Protein AF-X1UWY5-F1 (afdb_monomer)

Sequence (111 aa):
MRVAVPVARVALLFQTPDRFSLVLLAVVTVSVVTGGSITKGVVATTVGLMFATVGMDLMIPRARFHFGTAQLCQGIKLLPAIIGLFAISEVFKQIEVGWKKLDIVQKIRRR

Organism: NCBI:txid412755

Structure (mmCIF, N/CA/C/O backbone):
data_AF-X1UWY5-F1
#
_entry.id   AF-X1UWY5-F1
#
loop_
_atom_site.group_PDB
_atom_site.id
_atom_site.type_symbol
_atom_site.label_atom_id
_atom_site.label_alt_id
_atom_site.label_comp_id
_atom_site.label_asym_id
_atom_site.label_entity_id
_atom_site.label_seq_id
_atom_site.pdbx_PDB_ins_code
_atom_site.Cartn_x
_atom_site.Cartn_y
_atom_site.Cartn_z
_atom_site.occu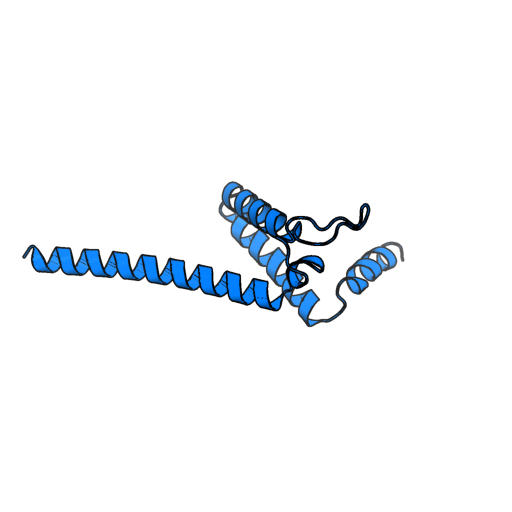pancy
_atom_site.B_iso_or_equiv
_atom_site.auth_seq_id
_atom_site.auth_comp_id
_atom_site.auth_asym_id
_atom_site.auth_atom_id
_atom_site.pdbx_PDB_model_num
ATOM 1 N N . MET A 1 1 ? 27.900 -20.212 -6.133 1.00 59.69 1 MET A N 1
ATOM 2 C CA . MET A 1 1 ? 27.604 -19.557 -7.433 1.00 59.69 1 MET A CA 1
ATOM 3 C C . MET A 1 1 ? 26.125 -19.598 -7.860 1.00 59.69 1 MET A C 1
ATOM 5 O O . MET A 1 1 ? 25.689 -18.665 -8.517 1.00 59.69 1 MET A O 1
ATOM 9 N N . ARG A 1 2 ? 25.313 -20.601 -7.470 1.00 58.53 2 ARG A N 1
ATOM 10 C CA . ARG A 1 2 ? 23.913 -20.762 -7.947 1.00 58.53 2 ARG A CA 1
ATOM 11 C C . ARG A 1 2 ? 22.914 -19.700 -7.453 1.00 58.53 2 ARG A C 1
ATOM 13 O O . ARG A 1 2 ? 21.943 -19.421 -8.141 1.00 58.53 2 ARG A O 1
ATOM 20 N N . VAL A 1 3 ? 23.172 -19.082 -6.300 1.00 78.00 3 VAL A N 1
ATOM 21 C CA . VAL A 1 3 ? 22.324 -18.016 -5.725 1.00 78.00 3 VAL A CA 1
ATOM 22 C C . VAL A 1 3 ? 22.687 -16.611 -6.215 1.00 78.00 3 VAL A C 1
ATOM 24 O O . VAL A 1 3 ? 21.874 -15.701 -6.108 1.00 78.00 3 VAL A O 1
ATOM 27 N N . ALA A 1 4 ? 23.871 -16.424 -6.808 1.00 75.38 4 ALA A N 1
ATOM 28 C CA . ALA A 1 4 ? 24.338 -15.101 -7.225 1.00 75.38 4 ALA A CA 1
ATOM 29 C C . ALA A 1 4 ? 23.513 -14.535 -8.397 1.00 75.38 4 ALA A C 1
ATOM 31 O O . ALA A 1 4 ? 23.150 -13.365 -8.396 1.00 75.38 4 ALA A O 1
ATOM 3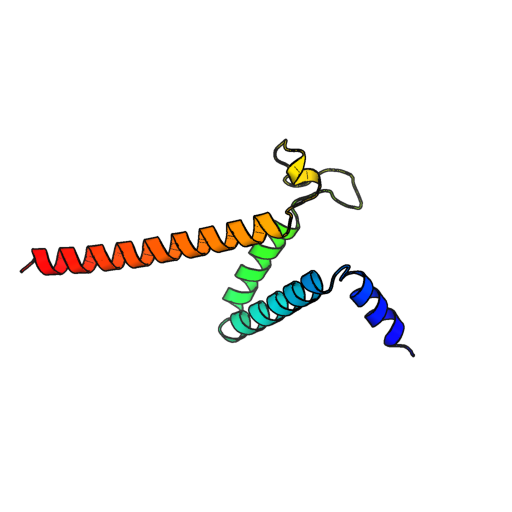2 N N . VAL A 1 5 ? 23.156 -15.382 -9.369 1.00 80.06 5 VAL A N 1
ATOM 33 C CA . VAL A 1 5 ? 22.382 -14.993 -10.561 1.00 80.06 5 VAL A CA 1
ATOM 34 C C . VAL A 1 5 ? 20.945 -14.547 -10.237 1.00 80.06 5 VAL A C 1
ATOM 36 O O . VAL A 1 5 ? 20.546 -13.489 -10.725 1.00 80.06 5 VAL A O 1
ATOM 39 N N . PRO A 1 6 ? 20.139 -15.285 -9.441 1.00 81.44 6 PRO A N 1
ATOM 40 C CA . PRO A 1 6 ? 18.787 -14.836 -9.104 1.00 81.44 6 PRO A CA 1
ATOM 41 C C . PRO A 1 6 ? 18.788 -13.571 -8.237 1.00 81.44 6 PRO A C 1
ATOM 43 O O . PRO A 1 6 ? 17.987 -12.673 -8.485 1.00 81.44 6 PRO A O 1
ATOM 46 N N . VAL A 1 7 ? 19.723 -13.452 -7.287 1.00 77.94 7 VAL A N 1
ATOM 47 C CA . VAL A 1 7 ? 19.840 -12.255 -6.438 1.00 77.94 7 VAL A CA 1
ATOM 48 C C . VAL A 1 7 ? 20.247 -11.030 -7.263 1.00 77.94 7 VAL A C 1
ATOM 50 O O . VAL A 1 7 ? 19.674 -9.959 -7.082 1.00 77.94 7 VAL A O 1
ATOM 53 N N . ALA A 1 8 ? 21.150 -11.186 -8.236 1.00 77.19 8 ALA A N 1
ATOM 54 C CA . ALA A 1 8 ? 21.539 -10.102 -9.136 1.00 77.19 8 ALA A CA 1
ATOM 55 C C . ALA A 1 8 ? 20.381 -9.612 -10.025 1.00 77.19 8 ALA A C 1
ATOM 57 O O . ALA A 1 8 ? 20.236 -8.410 -10.223 1.00 77.19 8 ALA A O 1
ATOM 58 N N . ARG A 1 9 ? 19.508 -10.502 -10.528 1.00 77.75 9 ARG A N 1
ATOM 59 C CA . ARG A 1 9 ? 18.329 -10.078 -11.315 1.00 77.75 9 ARG A CA 1
ATOM 60 C C . ARG A 1 9 ? 17.344 -9.260 -10.490 1.00 77.75 9 ARG A C 1
ATOM 62 O O . ARG A 1 9 ? 16.795 -8.285 -10.990 1.00 77.75 9 ARG A O 1
ATOM 69 N N . VAL A 1 10 ? 17.134 -9.656 -9.238 1.00 75.31 10 VAL A N 1
ATOM 70 C CA . VAL A 1 10 ? 16.271 -8.919 -8.312 1.00 75.31 10 VAL A CA 1
ATOM 71 C C . VAL A 1 10 ? 16.899 -7.568 -7.961 1.00 75.31 10 VAL A C 1
ATOM 73 O O . VAL A 1 10 ? 16.206 -6.557 -7.981 1.00 75.31 10 VAL A O 1
ATOM 76 N N . ALA A 1 11 ? 18.218 -7.517 -7.756 1.00 72.44 11 ALA A N 1
ATOM 77 C CA . ALA A 1 11 ? 18.948 -6.269 -7.537 1.00 72.44 11 ALA A CA 1
ATOM 78 C C . ALA A 1 11 ? 18.811 -5.274 -8.708 1.00 72.44 11 ALA A C 1
ATOM 80 O O . ALA A 1 11 ? 18.668 -4.080 -8.473 1.00 72.44 11 ALA A O 1
ATOM 81 N N . LEU A 1 12 ? 18.783 -5.755 -9.958 1.00 74.38 12 LEU A N 1
ATOM 82 C CA . LEU A 1 12 ? 18.617 -4.909 -11.150 1.00 74.38 12 LEU A CA 1
ATOM 83 C C . LEU A 1 12 ? 17.210 -4.306 -11.298 1.00 74.38 12 LEU A C 1
ATOM 85 O O . LEU A 1 12 ? 17.063 -3.259 -11.928 1.00 74.38 12 LEU A O 1
ATOM 89 N N . LEU A 1 13 ? 16.177 -4.927 -10.713 1.00 73.06 13 LEU A N 1
ATOM 90 C CA . LEU A 1 13 ? 14.829 -4.341 -10.661 1.00 73.06 13 LEU A CA 1
ATOM 91 C C . LEU A 1 13 ? 14.801 -3.090 -9.772 1.00 73.06 13 LEU A C 1
ATOM 93 O O . LEU A 1 13 ? 14.044 -2.151 -10.026 1.00 73.06 13 LEU A O 1
ATOM 97 N N . PHE A 1 14 ? 15.661 -3.043 -8.756 1.00 72.06 14 PHE A N 1
ATOM 98 C CA . PHE A 1 14 ? 15.844 -1.883 -7.898 1.00 72.06 14 PHE A CA 1
ATOM 99 C C . PHE A 1 14 ? 16.792 -0.884 -8.575 1.00 72.06 14 PHE A C 1
ATOM 101 O O . PHE A 1 14 ? 17.939 -0.714 -8.181 1.00 72.06 14 PHE A O 1
ATOM 108 N N . GLN A 1 15 ? 16.302 -0.211 -9.622 1.00 74.19 15 GLN A N 1
ATOM 109 C CA . GLN A 1 15 ? 17.071 0.764 -10.417 1.00 74.19 15 GLN A CA 1
ATOM 110 C C . GLN A 1 15 ? 17.769 1.855 -9.581 1.00 74.19 15 GLN A C 1
ATOM 112 O O . GLN A 1 15 ? 18.737 2.452 -10.040 1.00 74.19 15 GLN A O 1
ATOM 117 N N . THR A 1 16 ? 17.255 2.163 -8.387 1.00 84.88 16 THR A N 1
ATOM 118 C CA . THR A 1 16 ? 17.816 3.159 -7.467 1.00 84.88 16 THR A CA 1
ATOM 119 C C . THR A 1 16 ? 17.726 2.662 -6.019 1.00 84.88 16 THR A C 1
ATOM 121 O O . THR A 1 16 ? 16.770 1.954 -5.681 1.00 84.88 16 THR A O 1
ATOM 124 N N . PRO A 1 17 ? 18.666 3.059 -5.137 1.00 83.19 17 PRO A N 1
ATOM 125 C CA . PRO A 1 17 ? 18.644 2.672 -3.721 1.00 83.19 17 PRO A CA 1
ATOM 126 C C . PRO A 1 17 ? 17.371 3.136 -2.995 1.00 83.19 17 PRO A C 1
ATOM 128 O O . PRO A 1 17 ? 16.885 2.454 -2.099 1.00 83.19 17 PRO A O 1
ATOM 131 N N . ASP A 1 18 ? 16.785 4.252 -3.428 1.00 84.81 18 ASP A N 1
ATOM 132 C CA . ASP A 1 18 ? 15.514 4.772 -2.914 1.00 84.81 18 ASP A CA 1
ATOM 133 C C . ASP A 1 18 ? 14.356 3.768 -3.093 1.00 84.81 18 ASP A C 1
ATOM 135 O O . ASP A 1 18 ? 13.645 3.434 -2.145 1.00 84.81 18 ASP A O 1
ATOM 139 N N . ARG A 1 19 ? 14.228 3.175 -4.288 1.00 83.88 19 ARG A N 1
ATOM 140 C CA . ARG A 1 19 ? 13.173 2.189 -4.580 1.00 83.88 19 ARG A CA 1
ATOM 141 C C . ARG A 1 19 ? 13.371 0.879 -3.829 1.00 83.88 19 ARG A C 1
ATOM 143 O O . ARG A 1 19 ? 12.385 0.264 -3.433 1.00 83.88 19 ARG A O 1
ATOM 150 N N . PHE A 1 20 ? 14.621 0.463 -3.621 1.00 86.25 20 PHE A N 1
ATOM 151 C CA . PHE A 1 20 ? 14.926 -0.717 -2.811 1.00 86.25 20 PHE A CA 1
ATOM 152 C C . PHE A 1 20 ? 14.390 -0.558 -1.386 1.00 86.25 20 PHE A C 1
ATOM 154 O O . PHE A 1 20 ? 13.630 -1.404 -0.917 1.00 86.25 20 PHE A O 1
ATOM 161 N N . SER A 1 21 ? 14.731 0.555 -0.731 1.00 89.94 21 SER A N 1
ATOM 162 C CA . SER A 1 21 ? 14.296 0.845 0.638 1.00 89.94 21 SER A CA 1
ATOM 163 C C . SER A 1 21 ? 12.774 0.901 0.759 1.00 89.94 21 SER A C 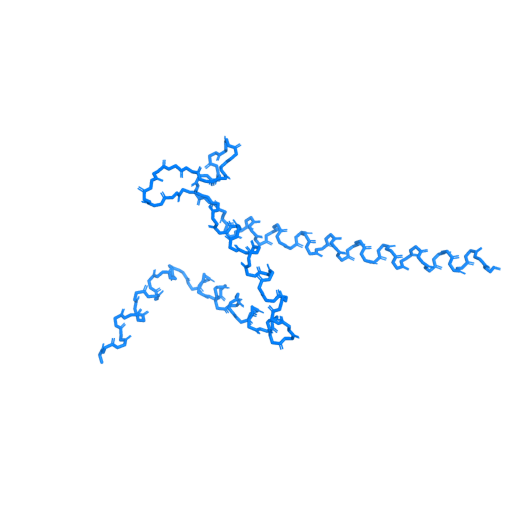1
ATOM 165 O O . SER A 1 21 ? 12.220 0.385 1.725 1.00 89.94 21 SER A O 1
ATOM 167 N N . LEU A 1 22 ? 12.082 1.464 -0.236 1.00 88.88 22 LEU A N 1
ATOM 168 C CA . LEU A 1 22 ? 10.618 1.543 -0.247 1.00 88.88 22 LEU A CA 1
ATOM 169 C C . LEU A 1 22 ? 9.944 0.179 -0.411 1.00 88.88 22 LEU A C 1
ATOM 171 O O . LEU A 1 22 ? 8.969 -0.108 0.281 1.00 88.88 22 LEU A O 1
ATOM 175 N N . VAL A 1 23 ? 10.463 -0.679 -1.294 1.00 88.44 23 VAL A N 1
ATOM 176 C CA . VAL A 1 23 ? 9.945 -2.047 -1.446 1.00 88.44 23 VAL A CA 1
ATOM 177 C C . VAL A 1 23 ? 10.210 -2.859 -0.181 1.00 88.44 23 VAL A C 1
ATOM 179 O O . VAL A 1 23 ? 9.316 -3.557 0.295 1.00 88.44 23 VAL A O 1
ATOM 182 N N . LEU A 1 24 ? 11.403 -2.731 0.405 1.00 91.12 24 LEU A N 1
ATOM 183 C CA . LEU A 1 24 ? 11.745 -3.393 1.662 1.00 91.12 24 LEU A CA 1
ATOM 184 C C . LEU A 1 24 ? 10.817 -2.940 2.794 1.00 91.12 24 LEU A C 1
ATOM 186 O O . LEU A 1 24 ? 10.262 -3.779 3.501 1.00 91.12 24 LEU A O 1
ATOM 190 N N . LEU A 1 25 ? 10.584 -1.631 2.918 1.00 91.50 25 LEU A N 1
ATOM 191 C CA . LEU A 1 25 ? 9.642 -1.069 3.881 1.00 91.50 25 LEU A CA 1
ATOM 192 C C . LEU A 1 25 ? 8.235 -1.641 3.677 1.00 91.50 25 LEU A C 1
ATOM 194 O O . LEU A 1 25 ? 7.623 -2.094 4.640 1.00 91.50 25 LEU A O 1
ATOM 198 N N . ALA A 1 26 ? 7.744 -1.687 2.436 1.00 88.88 26 ALA A N 1
ATOM 199 C CA . ALA A 1 26 ? 6.418 -2.216 2.131 1.00 88.88 26 ALA A CA 1
ATOM 200 C C . ALA A 1 26 ? 6.269 -3.689 2.551 1.00 88.88 26 ALA A C 1
ATOM 202 O O . ALA A 1 26 ? 5.269 -4.056 3.170 1.00 88.88 26 ALA A O 1
ATOM 203 N N . VAL A 1 27 ? 7.275 -4.526 2.275 1.00 90.38 27 VAL A N 1
ATOM 204 C CA . VAL A 1 27 ? 7.281 -5.943 2.677 1.00 90.38 27 VAL A CA 1
ATOM 205 C C . VAL A 1 27 ? 7.271 -6.085 4.202 1.00 90.38 27 VAL A C 1
ATOM 207 O O . VAL A 1 27 ? 6.503 -6.887 4.743 1.00 90.38 27 VAL A O 1
ATOM 210 N N . VAL A 1 28 ? 8.065 -5.281 4.914 1.00 93.25 28 VAL A N 1
ATOM 211 C CA . VAL A 1 28 ? 8.071 -5.254 6.385 1.00 93.25 28 VAL A CA 1
ATOM 212 C C . VAL A 1 28 ? 6.707 -4.819 6.930 1.00 93.25 28 VAL A C 1
ATOM 214 O O . VAL A 1 28 ? 6.159 -5.493 7.800 1.00 93.25 28 VAL A O 1
ATOM 217 N N . THR A 1 29 ? 6.104 -3.755 6.393 1.00 90.12 29 THR A N 1
ATOM 218 C CA . THR A 1 29 ? 4.787 -3.268 6.830 1.00 90.12 29 THR A CA 1
ATOM 219 C C . THR A 1 29 ? 3.693 -4.317 6.636 1.00 90.12 29 THR A C 1
ATOM 221 O O . THR A 1 29 ? 2.916 -4.561 7.558 1.00 90.12 29 THR A O 1
ATOM 224 N N . VAL A 1 30 ? 3.645 -4.986 5.480 1.00 88.75 30 VAL A N 1
ATOM 225 C CA . VAL A 1 30 ? 2.665 -6.058 5.227 1.00 88.75 30 VAL A CA 1
ATOM 226 C C . VAL A 1 30 ? 2.857 -7.219 6.204 1.00 88.75 30 VAL A C 1
ATOM 228 O O . VAL A 1 30 ? 1.874 -7.763 6.715 1.00 88.75 30 VAL A O 1
ATOM 231 N N . SER A 1 31 ? 4.108 -7.560 6.520 1.00 89.88 31 SER A N 1
ATOM 232 C CA . SER A 1 31 ? 4.433 -8.619 7.482 1.00 89.88 31 SER A CA 1
ATOM 233 C C . SER A 1 31 ? 3.920 -8.278 8.888 1.00 89.88 31 SER A C 1
ATOM 235 O O . SER A 1 31 ? 3.284 -9.109 9.535 1.00 89.88 31 SER A O 1
ATOM 237 N N . VAL A 1 32 ? 4.115 -7.031 9.330 1.00 90.88 32 VAL A N 1
ATOM 238 C CA . VAL A 1 32 ? 3.638 -6.536 10.633 1.00 90.88 32 VAL A CA 1
ATOM 239 C C . VAL A 1 32 ? 2.107 -6.515 10.707 1.00 90.88 32 VAL A C 1
ATOM 241 O O . VAL A 1 32 ? 1.533 -6.976 11.691 1.00 90.88 32 VAL A O 1
ATOM 244 N N . VAL A 1 33 ? 1.426 -6.031 9.663 1.00 87.81 33 VAL A N 1
ATOM 245 C CA . VAL A 1 33 ? -0.049 -5.959 9.628 1.00 87.81 33 VAL A CA 1
ATOM 246 C C . VAL A 1 33 ? -0.682 -7.353 9.631 1.00 87.81 33 VAL A C 1
ATOM 248 O O . VAL A 1 33 ? -1.686 -7.578 10.310 1.00 87.81 33 VAL A O 1
ATOM 251 N N . THR A 1 34 ? -0.083 -8.302 8.909 1.00 87.62 34 THR A N 1
ATOM 252 C CA . THR A 1 34 ? -0.587 -9.680 8.809 1.00 87.62 34 THR A CA 1
ATOM 253 C C . THR A 1 34 ? -0.424 -10.446 10.122 1.00 87.62 34 THR A C 1
ATOM 255 O O . THR A 1 34 ? -1.293 -11.247 10.462 1.00 87.62 34 THR A O 1
ATOM 258 N N . GLY A 1 35 ? 0.628 -10.159 10.900 1.00 82.81 35 GLY A N 1
ATOM 259 C CA . GLY A 1 35 ? 0.892 -10.824 12.182 1.00 82.81 35 GLY A CA 1
ATOM 260 C C . GLY A 1 35 ? -0.234 -10.685 13.214 1.00 82.81 35 GLY A C 1
ATOM 261 O O . GLY A 1 35 ? -0.425 -11.582 14.029 1.00 82.81 35 GLY A O 1
ATOM 262 N N . GLY A 1 36 ? -1.019 -9.603 13.164 1.00 80.25 36 GLY A N 1
ATOM 263 C CA . GLY A 1 36 ? -2.177 -9.423 14.047 1.00 80.25 36 GLY A CA 1
ATOM 264 C C . GLY A 1 36 ? -3.467 -10.075 13.538 1.00 80.25 36 GLY A C 1
ATOM 265 O O . GLY A 1 36 ? -4.341 -10.414 14.332 1.00 80.25 36 GLY A O 1
ATOM 266 N N . SER A 1 37 ? -3.633 -10.215 12.220 1.00 86.50 37 SER A N 1
ATOM 267 C CA . SER A 1 37 ? -4.820 -10.814 11.604 1.00 86.50 37 SER A CA 1
ATOM 268 C C . SER A 1 37 ? -4.593 -11.059 10.111 1.00 86.50 37 SER A C 1
ATOM 270 O O . SER A 1 37 ? -4.396 -10.116 9.339 1.00 86.50 37 SER A O 1
ATOM 272 N N . ILE A 1 38 ? -4.699 -12.321 9.685 1.00 88.31 38 ILE A N 1
ATOM 273 C CA . ILE A 1 38 ? -4.519 -12.721 8.279 1.00 88.31 38 ILE A CA 1
ATOM 274 C C . ILE A 1 38 ? -5.529 -12.017 7.367 1.00 88.31 38 ILE A C 1
ATOM 276 O O . ILE A 1 38 ? -5.175 -11.585 6.273 1.00 88.31 38 ILE A O 1
ATOM 280 N N . THR A 1 39 ? -6.772 -11.835 7.821 1.00 90.44 39 THR A N 1
ATOM 281 C CA . THR A 1 39 ? -7.810 -11.163 7.025 1.00 90.44 39 THR A CA 1
ATOM 282 C C . THR A 1 39 ? -7.451 -9.710 6.728 1.00 90.44 39 THR A C 1
ATOM 284 O O . THR A 1 39 ? -7.654 -9.258 5.603 1.00 90.44 39 THR A O 1
ATOM 287 N N . LYS A 1 40 ? -6.840 -8.989 7.679 1.00 87.69 40 LYS A N 1
ATOM 288 C CA . LYS A 1 40 ? -6.350 -7.618 7.446 1.00 87.69 40 LYS A CA 1
ATOM 289 C C . LYS A 1 40 ? -5.225 -7.586 6.412 1.00 87.69 40 LYS A C 1
ATOM 291 O O . LYS A 1 40 ? -5.228 -6.710 5.550 1.00 87.69 40 LYS A O 1
ATOM 296 N N . GLY A 1 41 ? -4.313 -8.559 6.465 1.00 90.31 41 GLY A N 1
ATOM 297 C CA . GLY A 1 41 ? -3.251 -8.726 5.471 1.00 90.31 41 GLY A CA 1
ATOM 298 C C . GLY A 1 41 ? -3.809 -8.954 4.066 1.00 90.31 41 GLY A C 1
ATOM 299 O O . GLY A 1 41 ? -3.484 -8.210 3.146 1.00 90.31 41 GLY A O 1
ATOM 300 N N . VAL A 1 42 ? -4.727 -9.913 3.911 1.00 91.50 42 VAL A N 1
ATOM 301 C CA . VAL A 1 42 ? -5.338 -10.247 2.612 1.00 91.50 42 VAL A CA 1
ATOM 302 C C . VAL A 1 42 ? -6.081 -9.056 2.011 1.00 91.50 42 VAL A C 1
ATOM 304 O O . VAL A 1 42 ? -5.916 -8.774 0.823 1.00 91.50 42 VAL A O 1
ATOM 307 N N . VAL A 1 43 ? -6.865 -8.326 2.811 1.00 92.81 43 VAL A N 1
ATOM 308 C CA . VAL A 1 43 ? -7.577 -7.133 2.331 1.00 92.81 43 VAL A CA 1
ATOM 309 C C . VAL A 1 43 ? -6.582 -6.058 1.887 1.00 92.81 43 VAL A C 1
ATOM 311 O O . VAL A 1 43 ? -6.707 -5.541 0.778 1.00 92.81 43 VAL A O 1
ATOM 314 N N . ALA A 1 44 ? -5.556 -5.767 2.693 1.00 90.06 44 ALA A N 1
ATOM 315 C CA . ALA A 1 44 ? -4.540 -4.771 2.354 1.00 90.06 44 ALA A CA 1
ATOM 316 C C . ALA A 1 44 ? -3.764 -5.134 1.074 1.00 90.06 44 ALA A C 1
ATOM 318 O O . ALA A 1 44 ? -3.576 -4.284 0.202 1.00 90.06 44 ALA A O 1
ATOM 319 N N . THR A 1 45 ? -3.358 -6.398 0.921 1.00 90.62 45 THR A N 1
ATOM 320 C CA . THR A 1 45 ? -2.650 -6.873 -0.276 1.00 90.62 45 THR A CA 1
ATOM 321 C C . THR A 1 45 ? -3.548 -6.860 -1.508 1.00 90.62 45 THR A C 1
ATOM 323 O O . THR A 1 45 ? -3.092 -6.461 -2.575 1.00 90.62 45 THR A O 1
ATOM 326 N N . THR A 1 46 ? -4.824 -7.234 -1.377 1.00 93.00 46 THR A N 1
ATOM 327 C CA . THR A 1 46 ? -5.780 -7.202 -2.496 1.00 93.00 46 THR A CA 1
ATOM 328 C C . THR A 1 46 ? -5.978 -5.775 -2.996 1.00 93.00 46 THR A C 1
ATOM 330 O O . THR A 1 46 ? -5.878 -5.525 -4.195 1.00 93.00 46 THR A O 1
ATOM 333 N N . VAL A 1 47 ? -6.173 -4.819 -2.083 1.00 91.62 47 VAL A N 1
ATOM 334 C CA . VAL A 1 47 ? -6.293 -3.396 -2.427 1.00 91.62 47 VAL A CA 1
ATOM 335 C C . VAL A 1 47 ? -5.017 -2.889 -3.109 1.00 91.62 47 VAL A C 1
ATOM 337 O O . VAL A 1 47 ? -5.094 -2.264 -4.165 1.00 91.62 47 VAL A O 1
ATOM 340 N N . GLY A 1 48 ? -3.836 -3.207 -2.569 1.00 89.88 48 GLY A N 1
ATOM 341 C CA . GLY A 1 48 ? -2.557 -2.843 -3.188 1.00 89.88 48 GLY A CA 1
ATOM 342 C C . GLY A 1 48 ? -2.373 -3.438 -4.588 1.00 89.88 48 GLY A C 1
ATOM 343 O O . GLY A 1 48 ? -1.917 -2.748 -5.500 1.00 89.88 48 GLY A O 1
ATOM 344 N N . LEU A 1 49 ? -2.790 -4.691 -4.787 1.00 89.94 49 LEU A N 1
ATOM 345 C CA . LEU A 1 49 ? -2.737 -5.360 -6.083 1.00 89.94 49 LEU A CA 1
ATOM 346 C C . LEU A 1 49 ? -3.653 -4.681 -7.108 1.00 89.94 49 LEU A C 1
ATOM 348 O O . LEU A 1 49 ? -3.237 -4.487 -8.246 1.00 89.94 49 LEU A O 1
ATOM 352 N N . MET A 1 50 ? -4.858 -4.254 -6.712 1.00 89.44 50 MET A N 1
ATOM 353 C CA . MET A 1 50 ? -5.756 -3.509 -7.604 1.00 89.44 50 MET A CA 1
ATOM 354 C C . MET A 1 50 ? -5.084 -2.232 -8.126 1.00 89.44 50 MET A C 1
ATOM 356 O O . MET A 1 50 ? -5.096 -1.991 -9.333 1.00 89.44 50 MET A O 1
ATOM 360 N N . PHE A 1 51 ? -4.411 -1.466 -7.262 1.00 87.81 51 PHE A N 1
ATOM 361 C CA . PHE A 1 51 ? -3.653 -0.284 -7.691 1.00 87.81 51 PHE A CA 1
ATOM 362 C C . PHE A 1 51 ? -2.451 -0.628 -8.581 1.00 87.81 51 PHE A C 1
ATOM 364 O O . PHE A 1 51 ? -2.165 0.105 -9.526 1.00 87.81 51 PHE A O 1
ATOM 371 N N . ALA A 1 52 ? -1.777 -1.754 -8.335 1.00 87.19 52 ALA A N 1
ATOM 372 C CA . ALA A 1 52 ? -0.644 -2.203 -9.145 1.00 87.19 52 ALA A CA 1
ATOM 373 C C . ALA A 1 52 ? -1.034 -2.610 -10.580 1.00 87.19 52 ALA A C 1
ATOM 375 O O . ALA A 1 52 ? -0.189 -2.587 -11.470 1.00 87.19 52 ALA A O 1
ATOM 376 N N . THR A 1 53 ? -2.302 -2.963 -10.826 1.00 86.06 53 THR A N 1
ATOM 377 C CA . THR A 1 53 ? -2.787 -3.337 -12.172 1.00 86.06 53 THR A CA 1
ATOM 378 C C . THR A 1 53 ? -3.068 -2.151 -13.101 1.00 86.06 53 THR A C 1
ATOM 380 O O . THR A 1 53 ? -3.371 -2.352 -14.279 1.00 86.06 53 THR A O 1
ATOM 383 N N . VAL A 1 54 ? -2.982 -0.917 -12.597 1.00 88.12 54 VAL A N 1
ATOM 384 C CA . VAL A 1 54 ? -3.202 0.304 -13.380 1.00 88.12 54 VAL A CA 1
ATOM 385 C C . VAL A 1 54 ? -1.981 0.591 -14.258 1.00 88.12 54 VAL A C 1
ATOM 387 O O . VAL A 1 54 ? -0.885 0.805 -13.740 1.00 88.12 54 VAL A O 1
ATOM 390 N N . 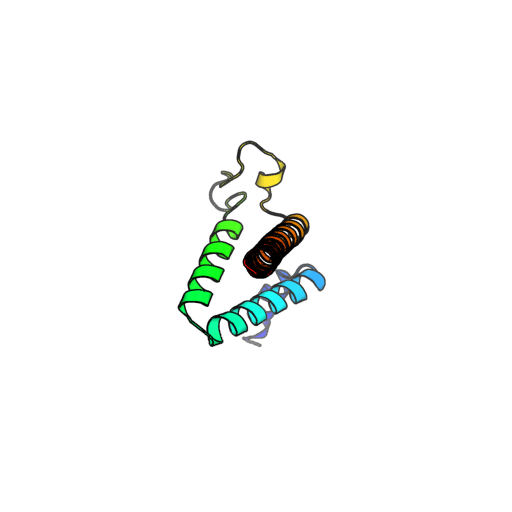GLY A 1 55 ? -2.169 0.654 -15.580 1.00 84.56 55 GLY A N 1
ATOM 391 C CA . GLY A 1 55 ? -1.103 0.969 -16.536 1.00 84.56 55 GLY A CA 1
ATOM 392 C C . GLY A 1 55 ? -1.152 0.152 -17.827 1.00 84.56 55 GLY A C 1
ATOM 393 O O . GLY A 1 55 ? -2.146 -0.502 -18.145 1.00 84.56 55 GLY A O 1
ATOM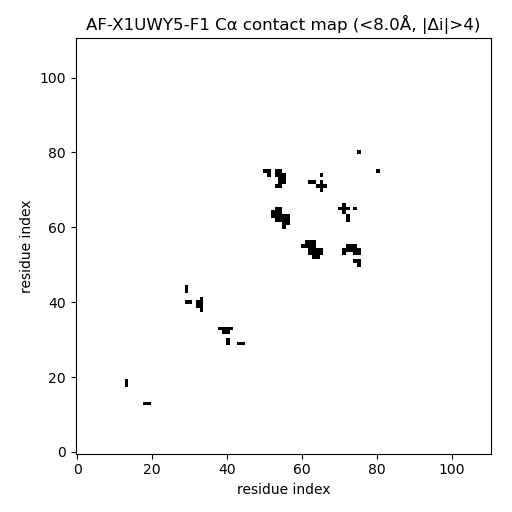 394 N N . MET A 1 56 ? -0.073 0.221 -18.605 1.00 79.88 56 MET A N 1
ATOM 395 C CA . MET A 1 56 ? 0.087 -0.541 -19.844 1.00 79.88 56 MET A CA 1
ATOM 396 C C . MET A 1 56 ? 0.460 -1.998 -19.556 1.00 79.88 56 MET A C 1
ATOM 398 O O . MET A 1 56 ? 1.385 -2.271 -18.794 1.00 79.88 56 MET A O 1
ATOM 402 N N . ASP A 1 57 ? -0.257 -2.929 -20.182 1.00 80.69 57 ASP A N 1
ATOM 403 C CA . ASP A 1 57 ? 0.072 -4.351 -20.125 1.00 80.69 57 ASP A CA 1
ATOM 404 C C . ASP A 1 57 ? 1.250 -4.687 -21.068 1.00 80.69 57 ASP A C 1
ATOM 406 O O . ASP A 1 57 ? 1.385 -4.111 -22.148 1.00 80.69 57 ASP A O 1
ATOM 410 N N . LEU A 1 58 ? 2.137 -5.590 -20.626 1.00 70.19 58 LEU A N 1
ATOM 411 C CA . LEU A 1 58 ? 3.374 -5.957 -21.334 1.00 70.19 58 LEU A CA 1
ATOM 412 C C . LEU A 1 58 ? 3.145 -6.930 -22.501 1.00 70.19 58 LEU A C 1
ATOM 414 O O . LEU A 1 58 ? 3.984 -7.014 -23.394 1.00 70.19 58 LEU A O 1
ATOM 418 N N . MET A 1 59 ? 2.054 -7.699 -22.472 1.00 76.12 59 MET A N 1
ATOM 419 C CA . MET A 1 59 ? 1.735 -8.719 -23.477 1.00 76.12 59 MET A CA 1
ATOM 420 C C . MET A 1 59 ? 0.830 -8.160 -24.568 1.00 76.12 59 MET A C 1
ATOM 422 O O . MET A 1 59 ? 0.996 -8.472 -25.745 1.00 76.12 59 MET A O 1
ATOM 426 N N . ILE A 1 60 ? -0.130 -7.324 -24.183 1.00 78.12 60 ILE A N 1
ATOM 427 C CA . ILE A 1 60 ? -1.052 -6.670 -25.103 1.00 78.12 60 ILE A CA 1
ATOM 428 C C . ILE A 1 60 ? -0.935 -5.175 -24.819 1.00 78.12 60 ILE A C 1
ATOM 430 O O . ILE A 1 60 ? -1.286 -4.781 -23.712 1.00 78.12 60 ILE A O 1
ATOM 434 N N . PRO A 1 61 ? -0.508 -4.324 -25.772 1.00 71.25 61 PRO A N 1
ATOM 435 C CA . PRO A 1 61 ? -0.341 -2.882 -25.564 1.00 71.25 61 PRO A CA 1
ATOM 436 C C . PRO A 1 61 ? -1.702 -2.167 -25.478 1.00 71.25 61 PRO A C 1
ATOM 438 O O . PRO A 1 61 ? -2.060 -1.312 -26.284 1.00 71.25 61 PRO A O 1
ATOM 441 N N . ARG A 1 62 ? -2.503 -2.560 -24.491 1.00 78.44 62 ARG A N 1
ATOM 442 C CA . ARG A 1 62 ? -3.754 -1.950 -24.072 1.00 78.44 62 ARG A CA 1
ATOM 443 C C . ARG A 1 62 ? -3.551 -1.461 -22.648 1.00 78.44 62 ARG A C 1
ATOM 445 O O . ARG A 1 62 ? -3.150 -2.217 -21.765 1.00 78.44 62 ARG A O 1
ATOM 452 N N . ALA A 1 63 ? -3.841 -0.187 -22.431 1.00 78.56 63 ALA A N 1
ATOM 453 C CA . ALA A 1 63 ? -3.797 0.392 -21.102 1.00 78.56 63 ALA A CA 1
ATOM 454 C C . ALA A 1 63 ? -5.018 -0.067 -20.288 1.00 78.56 63 ALA A C 1
ATOM 456 O O . ALA A 1 63 ? -6.165 0.106 -20.708 1.00 78.56 63 ALA A O 1
ATOM 457 N N . ARG A 1 64 ? -4.769 -0.651 -19.116 1.00 81.50 64 ARG A N 1
ATOM 458 C CA . ARG A 1 64 ? -5.776 -1.017 -18.118 1.00 81.50 64 ARG A CA 1
ATOM 459 C C . ARG A 1 64 ? -5.953 0.154 -17.153 1.00 81.50 64 ARG A C 1
ATOM 461 O O . ARG A 1 64 ? -4.974 0.697 -16.652 1.00 81.50 64 ARG A O 1
ATOM 468 N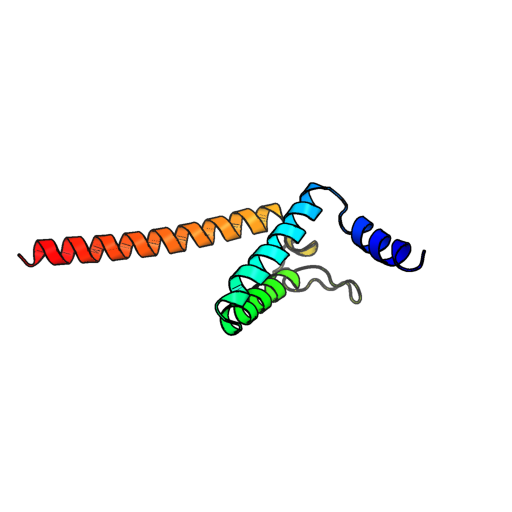 N . PHE A 1 65 ? -7.203 0.556 -16.914 1.00 80.44 65 PHE A N 1
ATOM 469 C CA . PHE A 1 65 ? -7.560 1.651 -15.995 1.00 80.44 65 PHE A CA 1
ATOM 470 C C . PHE A 1 65 ? -6.938 3.027 -16.334 1.00 80.44 65 PHE A C 1
ATOM 472 O O . PHE A 1 65 ? -6.607 3.799 -15.442 1.00 80.44 65 PHE A O 1
ATOM 479 N N . HIS A 1 66 ? -6.792 3.365 -17.624 1.00 76.75 66 HIS A N 1
ATOM 480 C CA . HIS A 1 66 ? -6.202 4.649 -18.057 1.00 76.75 66 HIS A CA 1
ATOM 481 C C . HIS A 1 66 ? -7.186 5.840 -18.056 1.00 76.75 66 HIS A C 1
ATOM 483 O O . HIS A 1 66 ? -6.761 6.992 -18.150 1.00 76.75 66 HIS A O 1
ATOM 489 N N . PHE A 1 67 ? -8.497 5.572 -17.963 1.00 78.69 67 PHE A N 1
ATOM 490 C CA . PHE A 1 67 ? -9.587 6.565 -17.901 1.00 78.69 67 PHE A CA 1
ATOM 491 C C . PHE A 1 67 ? -9.515 7.715 -18.935 1.00 78.69 67 PHE A C 1
ATOM 493 O O . PHE A 1 67 ? -10.072 8.781 -18.704 1.00 78.69 67 PHE A O 1
ATOM 500 N N . GLY A 1 68 ? -8.841 7.524 -20.077 1.00 76.94 68 GLY A N 1
ATOM 501 C CA . GLY A 1 68 ? -8.687 8.556 -21.114 1.00 76.94 68 GLY A CA 1
ATOM 502 C C . GLY A 1 68 ? -7.487 9.495 -20.930 1.00 76.94 68 GLY A C 1
ATOM 503 O O . GLY A 1 68 ? -7.363 10.463 -21.673 1.00 76.94 68 GLY A O 1
ATOM 504 N N . THR A 1 69 ? -6.609 9.251 -19.952 1.00 78.75 69 THR A N 1
ATOM 505 C CA . THR A 1 69 ? -5.514 10.168 -19.591 1.00 78.75 69 THR A CA 1
ATOM 506 C C . THR A 1 69 ? -4.129 9.580 -19.870 1.00 78.75 69 THR A C 1
ATOM 508 O O . THR A 1 69 ? -3.771 8.503 -19.392 1.00 78.75 69 THR A O 1
ATOM 511 N N . ALA A 1 70 ? -3.288 10.328 -20.591 1.00 78.44 70 ALA A N 1
ATOM 512 C CA . ALA A 1 70 ? -1.939 9.884 -20.964 1.00 78.44 70 ALA A CA 1
ATOM 513 C C . ALA A 1 70 ? -1.020 9.618 -19.754 1.00 78.44 70 ALA A C 1
ATOM 515 O O . ALA A 1 70 ? -0.127 8.774 -19.826 1.00 78.44 70 ALA A O 1
ATOM 516 N N . GLN A 1 71 ? -1.250 10.290 -18.620 1.00 78.12 71 GLN A N 1
ATOM 517 C CA . GLN A 1 71 ? -0.480 10.077 -17.390 1.00 78.12 71 GLN A CA 1
ATOM 518 C C . GLN A 1 71 ? -0.667 8.680 -16.793 1.00 78.12 71 GLN A C 1
ATOM 520 O O . GLN A 1 71 ? 0.296 8.135 -16.259 1.00 78.12 71 GLN A O 1
ATOM 525 N N . LEU A 1 72 ? -1.859 8.087 -16.907 1.00 80.94 72 LEU A N 1
ATOM 526 C CA . LEU A 1 72 ? -2.122 6.744 -16.390 1.00 80.94 72 LEU A CA 1
ATOM 527 C C . LEU A 1 72 ? -1.682 5.635 -17.358 1.00 80.94 72 LEU A C 1
ATOM 529 O O . LEU A 1 72 ? -1.600 4.481 -16.944 1.00 80.94 72 LEU A O 1
ATOM 533 N N . CYS A 1 73 ? -1.319 5.950 -18.610 1.00 80.25 73 CYS A N 1
ATOM 534 C CA . CYS A 1 73 ? -0.754 4.955 -19.533 1.00 80.25 73 CYS A CA 1
ATOM 535 C C . CYS A 1 73 ? 0.552 4.344 -19.011 1.00 80.25 73 CYS A C 1
ATOM 537 O O . CYS A 1 73 ? 0.790 3.159 -19.216 1.00 80.25 73 CYS A O 1
ATOM 539 N N . GLN A 1 74 ? 1.385 5.122 -18.312 1.00 79.81 74 GLN A N 1
ATOM 540 C CA . GLN A 1 74 ? 2.619 4.619 -17.692 1.00 79.81 74 GLN A CA 1
ATOM 541 C C . GLN A 1 74 ? 2.394 4.019 -16.292 1.00 79.81 74 GLN A C 1
ATOM 543 O O . GLN A 1 74 ? 3.358 3.669 -15.614 1.00 79.81 74 GLN A O 1
ATOM 548 N N . GLY A 1 75 ? 1.135 3.897 -15.862 1.00 84.56 75 GLY A N 1
ATOM 549 C CA . GLY A 1 75 ? 0.759 3.450 -14.527 1.00 84.56 75 GLY A CA 1
ATOM 550 C C . GLY A 1 75 ? 0.912 4.529 -13.454 1.00 84.56 75 GLY A C 1
ATOM 551 O O . GLY A 1 75 ? 1.175 5.703 -13.729 1.00 84.56 75 GLY A O 1
ATOM 552 N N . ILE A 1 76 ? 0.712 4.129 -12.199 1.00 87.44 76 ILE A N 1
ATOM 553 C CA . ILE A 1 76 ? 0.764 5.045 -11.058 1.00 87.44 76 ILE A CA 1
ATOM 554 C C . ILE A 1 76 ? 2.221 5.259 -10.645 1.00 87.44 76 ILE A C 1
ATOM 556 O O . ILE A 1 76 ? 2.904 4.349 -10.177 1.00 87.44 76 ILE A O 1
ATOM 560 N N . LYS A 1 77 ? 2.700 6.499 -10.779 1.00 86.62 77 LYS A N 1
ATOM 561 C CA . LYS A 1 77 ? 4.022 6.889 -10.281 1.00 86.62 77 LYS A CA 1
ATOM 562 C C . LYS A 1 77 ? 4.043 6.876 -8.750 1.00 86.62 77 LYS A C 1
ATOM 564 O O . LYS A 1 77 ? 3.073 7.253 -8.095 1.00 86.62 77 LYS A O 1
ATOM 569 N N . LEU A 1 78 ? 5.202 6.530 -8.198 1.00 84.69 78 LEU A N 1
ATOM 570 C CA . LEU A 1 78 ? 5.439 6.433 -6.757 1.00 84.69 78 LEU A CA 1
ATOM 571 C C . LEU A 1 78 ? 5.045 7.707 -5.988 1.00 84.69 78 LEU A C 1
ATOM 573 O O . LEU A 1 78 ? 4.389 7.620 -4.957 1.00 84.69 78 LEU A O 1
ATOM 577 N N . LEU A 1 79 ? 5.413 8.887 -6.495 1.00 89.69 79 LEU A N 1
ATOM 578 C CA . LEU A 1 79 ? 5.166 10.153 -5.802 1.00 89.69 79 LEU A CA 1
ATOM 579 C C . LEU A 1 79 ? 3.655 10.451 -5.639 1.00 89.69 79 LEU A C 1
ATOM 581 O O . LEU A 1 79 ? 3.220 10.617 -4.500 1.00 89.69 79 LEU A O 1
ATOM 585 N N . PRO A 1 80 ? 2.825 10.439 -6.706 1.00 90.00 80 PRO A N 1
ATOM 586 C CA . PRO A 1 80 ? 1.368 10.498 -6.569 1.00 90.00 80 PRO A CA 1
ATOM 587 C C . PRO A 1 80 ? 0.776 9.428 -5.646 1.00 90.00 80 PRO A C 1
ATOM 589 O O . PRO A 1 80 ? -0.139 9.734 -4.887 1.00 90.00 80 PRO A O 1
ATOM 592 N N . ALA A 1 81 ? 1.298 8.195 -5.681 1.00 89.56 81 ALA A N 1
ATOM 593 C CA . ALA A 1 81 ? 0.815 7.118 -4.817 1.00 89.56 81 ALA A CA 1
ATOM 594 C C . ALA A 1 81 ? 1.045 7.427 -3.329 1.00 89.56 81 ALA A C 1
ATOM 596 O O . ALA A 1 81 ? 0.119 7.304 -2.530 1.00 89.56 81 ALA A O 1
ATOM 597 N N . ILE A 1 82 ? 2.252 7.872 -2.963 1.00 89.94 82 ILE A N 1
ATOM 598 C CA . ILE A 1 82 ? 2.597 8.223 -1.577 1.00 89.94 82 ILE A CA 1
ATOM 599 C C . ILE A 1 82 ? 1.760 9.414 -1.099 1.00 89.94 82 ILE A C 1
ATOM 601 O O . ILE A 1 82 ? 1.184 9.359 -0.014 1.00 89.94 82 ILE A O 1
ATOM 605 N N . ILE A 1 83 ? 1.656 10.471 -1.911 1.00 93.88 83 ILE A N 1
ATOM 606 C CA . ILE A 1 83 ? 0.889 11.674 -1.553 1.00 93.88 83 ILE A CA 1
ATOM 607 C C . ILE A 1 83 ? -0.594 11.329 -1.370 1.00 93.88 83 ILE A C 1
ATOM 609 O O . ILE A 1 83 ? -1.204 11.741 -0.385 1.00 93.88 83 ILE A O 1
ATOM 613 N N . GLY A 1 84 ? -1.169 10.540 -2.283 1.00 93.62 84 GLY A N 1
ATOM 614 C CA . GLY A 1 84 ? -2.562 10.105 -2.200 1.00 93.62 84 GLY A CA 1
ATOM 615 C C . GLY A 1 84 ? -2.832 9.237 -0.971 1.00 93.62 84 GLY A C 1
ATOM 616 O O . GLY A 1 84 ? -3.797 9.480 -0.249 1.00 93.62 84 GLY A O 1
ATOM 617 N N . LEU A 1 85 ? -1.953 8.272 -0.684 1.00 90.81 85 LEU A N 1
ATOM 618 C CA . LEU A 1 85 ? -2.085 7.408 0.489 1.00 90.81 85 LEU A CA 1
ATOM 619 C C . LEU A 1 85 ? -2.008 8.209 1.797 1.00 90.81 85 LEU A C 1
ATOM 621 O O . LEU A 1 85 ? -2.807 7.986 2.706 1.00 90.81 85 LEU A O 1
ATOM 625 N N . PHE A 1 86 ? -1.086 9.171 1.876 1.00 92.19 86 PHE A N 1
ATOM 626 C CA . PHE A 1 86 ? -0.952 10.045 3.038 1.00 92.19 86 PHE A CA 1
ATOM 627 C C . PHE A 1 86 ? -2.183 10.942 3.226 1.00 92.19 86 PHE A C 1
ATOM 629 O O . PHE A 1 86 ? -2.715 11.027 4.332 1.00 92.19 86 PHE A O 1
ATOM 636 N N . ALA A 1 87 ? -2.686 11.550 2.148 1.00 96.00 87 ALA A N 1
ATOM 637 C CA . ALA A 1 87 ? -3.888 12.379 2.193 1.00 96.00 87 ALA A CA 1
ATOM 638 C C . ALA A 1 87 ? -5.112 11.591 2.690 1.00 96.00 87 ALA A C 1
ATOM 640 O O . ALA A 1 87 ? -5.841 12.070 3.554 1.00 96.00 87 ALA A O 1
ATOM 641 N N . ILE A 1 88 ? -5.307 10.361 2.203 1.00 94.62 88 ILE A N 1
ATOM 642 C CA . ILE A 1 88 ? -6.398 9.484 2.650 1.00 94.62 88 ILE A CA 1
ATOM 643 C C . ILE A 1 88 ? -6.260 9.154 4.143 1.00 94.62 88 ILE A C 1
ATOM 645 O O . ILE A 1 88 ? -7.240 9.229 4.885 1.00 94.62 88 ILE A O 1
ATOM 649 N N . SER A 1 89 ? -5.046 8.829 4.601 1.00 92.38 89 SER A N 1
ATOM 650 C CA . SER A 1 89 ? -4.777 8.558 6.017 1.00 92.38 89 SER A CA 1
ATOM 651 C C . SER A 1 89 ? -5.119 9.757 6.903 1.00 92.38 89 SER A C 1
ATOM 653 O O . SER A 1 89 ? -5.724 9.591 7.962 1.00 92.38 89 SER A O 1
ATOM 655 N N . GLU A 1 90 ? -4.745 10.962 6.477 1.00 94.19 90 GLU A N 1
ATOM 656 C CA . GLU A 1 90 ? -5.008 12.181 7.240 1.00 94.19 90 GLU A CA 1
ATOM 657 C C . GLU A 1 90 ? -6.503 12.521 7.264 1.00 94.19 90 GLU A C 1
ATOM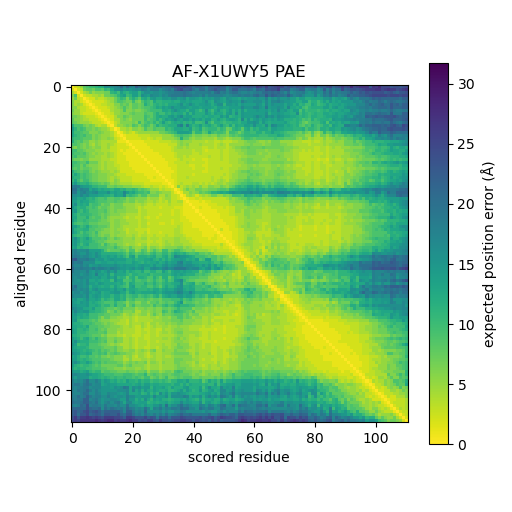 659 O O . GLU A 1 90 ? -7.031 12.880 8.314 1.00 94.19 90 GLU A O 1
ATOM 664 N N . VAL A 1 91 ? -7.222 12.320 6.153 1.00 95.38 91 VAL A N 1
ATOM 665 C CA . VAL A 1 91 ? -8.681 12.506 6.097 1.00 95.38 91 VAL A CA 1
ATOM 666 C C . VAL A 1 91 ? -9.393 11.566 7.069 1.00 95.38 91 VAL A C 1
ATOM 668 O O . VAL A 1 91 ? -10.233 12.020 7.845 1.00 95.38 91 VAL A O 1
ATOM 671 N N . PHE A 1 92 ? -9.041 10.277 7.097 1.00 93.88 92 PHE A N 1
ATOM 672 C CA . PHE A 1 92 ? -9.647 9.341 8.051 1.00 93.88 92 PHE A CA 1
ATOM 673 C C . PHE A 1 92 ? -9.386 9.740 9.505 1.00 93.88 92 PHE A C 1
ATOM 675 O O . PHE A 1 92 ? -10.301 9.706 10.330 1.00 93.88 92 PHE A O 1
ATOM 682 N N . LYS A 1 93 ? -8.166 10.190 9.811 1.00 93.00 93 LYS A N 1
ATOM 683 C CA . LYS A 1 93 ? -7.804 10.672 11.146 1.00 93.00 93 LYS A CA 1
ATOM 684 C C . LYS A 1 93 ? -8.579 11.932 11.536 1.00 93.00 93 LYS A C 1
ATOM 686 O O . LYS A 1 93 ? -9.054 12.042 12.666 1.00 93.00 93 LYS A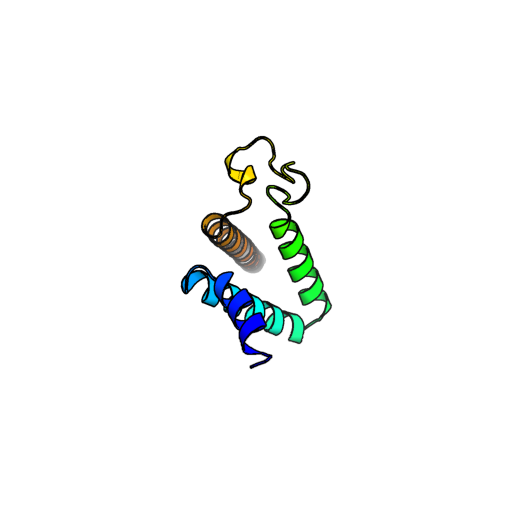 O 1
ATOM 691 N N . GLN A 1 94 ? -8.738 12.880 10.613 1.00 93.81 94 GLN A N 1
ATOM 692 C CA . GLN A 1 94 ? -9.517 14.097 10.851 1.00 93.81 94 GLN A CA 1
ATOM 693 C C . GLN A 1 94 ? -10.990 13.791 11.105 1.00 93.81 94 GLN A C 1
ATOM 695 O O . GLN A 1 94 ? -11.595 14.404 11.987 1.00 93.81 94 GLN A O 1
ATOM 700 N N . ILE A 1 95 ? -11.552 12.819 10.382 1.00 94.38 95 ILE A N 1
ATOM 701 C CA . ILE A 1 95 ? -12.912 12.339 10.622 1.00 94.38 95 ILE A CA 1
ATOM 702 C C . ILE A 1 95 ? -13.006 11.771 12.045 1.00 94.38 95 ILE A C 1
ATOM 704 O O . ILE A 1 95 ? -13.829 12.245 12.817 1.00 94.38 95 ILE A O 1
ATOM 708 N N . GLU A 1 96 ? -12.127 10.856 12.460 1.00 91.94 96 GLU A N 1
ATOM 709 C CA . GLU A 1 96 ? -12.169 10.281 13.817 1.00 91.94 96 GLU A CA 1
ATOM 710 C C . GLU A 1 96 ? -12.112 11.351 14.927 1.00 91.94 96 GLU A C 1
ATOM 712 O O . GLU A 1 96 ? -12.907 11.336 15.873 1.00 91.94 96 GLU A O 1
ATOM 717 N N . VAL A 1 97 ? -11.212 12.331 14.794 1.00 89.81 97 VAL A N 1
ATOM 718 C CA . VAL A 1 97 ? -11.092 13.434 15.762 1.00 89.81 97 VAL A CA 1
ATOM 719 C C . VAL A 1 97 ? -12.342 14.317 15.760 1.00 89.81 97 VAL A C 1
ATOM 721 O O . VAL A 1 97 ? -12.815 14.718 16.828 1.00 89.81 97 VAL A O 1
ATOM 724 N N . GLY A 1 98 ? -12.897 14.607 14.581 1.00 86.00 98 GLY A N 1
ATOM 725 C CA . GLY A 1 98 ? -14.132 15.372 14.434 1.00 86.00 98 GLY A CA 1
ATOM 726 C C . GLY A 1 98 ? -15.307 14.716 15.159 1.00 86.00 98 GLY A C 1
ATOM 727 O O . GLY A 1 98 ? -16.030 15.392 15.890 1.00 86.00 98 GLY A O 1
ATOM 728 N N . TRP A 1 99 ? -15.446 13.396 15.042 1.00 79.50 99 TRP A N 1
ATOM 729 C CA . TRP A 1 99 ? -16.510 12.633 15.700 1.00 79.50 99 TRP A CA 1
ATOM 730 C C . TRP A 1 99 ? -16.360 12.657 17.224 1.00 79.50 99 TRP A C 1
ATOM 732 O O . TRP A 1 99 ? -17.309 12.983 17.938 1.00 79.50 99 TRP A O 1
ATOM 742 N N . LYS A 1 100 ? -15.137 12.461 17.731 1.00 80.31 100 LYS A N 1
ATOM 743 C CA . LYS A 1 100 ? -14.846 12.524 19.172 1.00 80.31 100 LYS A CA 1
ATOM 744 C C . LYS A 1 100 ? -15.130 13.908 19.768 1.00 80.31 100 LYS A C 1
ATOM 746 O O . LYS A 1 100 ? -15.571 14.024 20.911 1.00 80.31 100 LYS A O 1
ATOM 751 N N . LYS A 1 101 ? -14.902 14.974 18.993 1.00 79.44 101 LYS A N 1
ATOM 752 C CA . LYS A 1 101 ? -15.202 16.356 19.392 1.00 79.44 101 LYS A CA 1
ATOM 753 C C . LYS A 1 101 ? -16.710 16.609 19.490 1.00 79.44 101 LYS A C 1
ATOM 755 O O . LYS A 1 101 ? -17.144 17.281 20.425 1.00 79.44 101 LYS A O 1
ATOM 760 N N . LEU A 1 102 ? -17.503 16.056 18.570 1.00 77.00 102 LEU A N 1
ATOM 761 C CA . LEU A 1 102 ? -18.966 16.165 18.598 1.00 77.00 102 LEU A CA 1
ATOM 762 C C . LEU A 1 102 ? -19.572 15.425 19.799 1.00 77.00 102 LEU A C 1
ATOM 764 O O . LEU A 1 102 ? -20.444 15.985 20.466 1.00 77.00 102 LEU A O 1
ATOM 768 N N . ASP A 1 103 ? -19.054 14.243 20.140 1.00 77.06 103 ASP A N 1
ATOM 769 C CA . ASP A 1 103 ? -19.493 13.484 21.321 1.00 77.06 103 ASP A CA 1
ATOM 770 C C . ASP A 1 103 ? -19.253 14.245 22.636 1.00 77.06 103 ASP A C 1
ATOM 772 O O . ASP A 1 103 ? -20.103 14.256 23.531 1.00 77.06 103 ASP A O 1
ATOM 776 N N . ILE A 1 104 ? -18.115 14.938 22.757 1.00 77.19 104 ILE A N 1
ATOM 777 C CA . ILE A 1 104 ? -17.787 15.735 23.951 1.00 77.19 104 ILE A CA 1
ATOM 778 C C . ILE A 1 104 ? -18.712 16.956 24.069 1.00 77.19 104 ILE A C 1
ATOM 780 O O . ILE A 1 104 ? -19.233 17.232 25.151 1.00 77.19 104 ILE A O 1
ATOM 784 N N . VAL A 1 105 ? -18.958 17.673 22.967 1.00 76.25 105 VAL A N 1
ATOM 785 C CA . VAL A 1 105 ? -19.825 18.867 22.962 1.00 76.25 105 VAL A CA 1
ATOM 786 C C . VAL A 1 105 ? -21.283 18.501 23.264 1.00 76.25 105 VAL A C 1
ATOM 788 O O . VAL A 1 105 ? -21.945 19.200 24.033 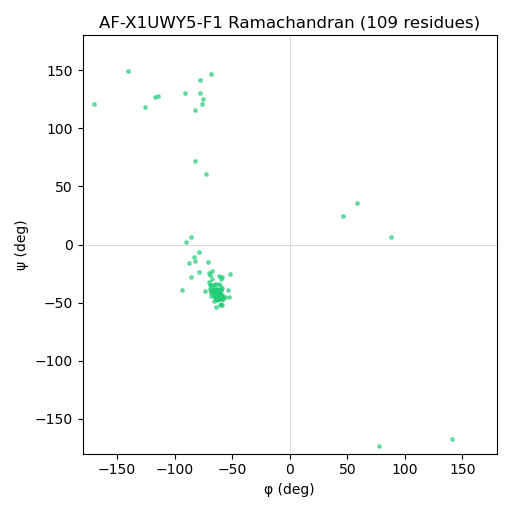1.00 76.25 105 VAL A O 1
ATOM 791 N N . GLN A 1 106 ? -21.775 17.378 22.732 1.00 77.88 106 GLN A N 1
ATOM 792 C CA . GLN A 1 106 ? -23.105 16.839 23.045 1.00 77.88 106 GLN A CA 1
ATOM 793 C C . GLN A 1 106 ? -23.239 16.473 24.530 1.00 77.88 106 GLN A C 1
ATOM 795 O O . GLN A 1 106 ? -24.265 16.757 25.150 1.00 77.88 106 GLN A O 1
ATOM 800 N N . LYS A 1 107 ? -22.191 15.891 25.126 1.00 73.56 107 LYS A N 1
ATOM 801 C CA . LYS A 1 107 ? -22.175 15.514 26.546 1.00 73.56 107 LYS A CA 1
ATOM 802 C C . LYS A 1 107 ? -22.165 16.721 27.488 1.00 73.56 107 LYS A C 1
ATOM 804 O O . LYS A 1 107 ? -22.778 16.646 28.548 1.00 73.56 107 LYS A O 1
ATOM 809 N N . ILE A 1 108 ? -21.505 17.818 27.105 1.00 77.88 108 ILE A N 1
ATOM 810 C CA . ILE A 1 108 ? -21.497 19.074 27.875 1.00 77.88 108 ILE A CA 1
ATOM 811 C C . ILE A 1 108 ? -22.837 19.802 27.751 1.00 77.88 108 ILE A C 1
ATOM 813 O O . ILE A 1 108 ? -23.340 20.283 28.752 1.00 77.88 108 ILE A O 1
ATOM 817 N N . ARG A 1 109 ? -23.457 19.834 26.562 1.00 75.56 109 ARG A N 1
ATOM 818 C CA . ARG A 1 109 ? -24.757 20.504 26.359 1.00 75.56 109 ARG A CA 1
ATOM 819 C C . ARG A 1 109 ? -25.948 19.773 27.009 1.00 75.56 109 ARG A C 1
ATOM 821 O O . ARG A 1 109 ? -27.026 20.345 27.117 1.00 75.56 109 ARG A O 1
ATOM 828 N N . ARG A 1 110 ? -25.790 18.506 27.403 1.00 65.25 110 ARG A N 1
ATOM 829 C CA . ARG A 1 110 ? -26.809 17.733 28.140 1.00 65.25 110 ARG A CA 1
ATOM 830 C C . ARG A 1 110 ? -26.699 17.844 29.673 1.00 65.25 110 ARG A C 1
ATOM 832 O O . ARG A 1 110 ? -27.480 17.182 30.353 1.00 65.25 110 ARG A O 1
ATOM 839 N N . ARG A 1 111 ? -25.764 18.637 30.209 1.00 53.28 111 ARG A N 1
ATOM 840 C CA . ARG A 1 111 ? -25.749 19.091 31.612 1.00 53.28 111 ARG A CA 1
ATOM 841 C C . ARG A 1 111 ? -26.030 20.584 31.672 1.00 53.28 111 ARG A C 1
ATOM 843 O O . ARG A 1 111 ? -26.553 21.000 32.724 1.00 53.28 111 ARG A O 1
#

pLDDT: mean 83.69, std 8.18, range [53.28, 96.0]

Foldseek 3Di:
DVVPVVVVVVVVVCVDPVSVVVVVVVVVVLVVQCVVPVVSSVVVVVVVVVQVQFEADPPDRDGDPCVPPPVRNHGDDPVVVVVVVVVVVVVVVVVVVVVVVVVVVVVVVVD

Mean predicted aligned error: 9.01 Å

InterPro domains:
  IPR002823 Protein of unknown function DUF112, transmembrane [PF01970] (3-97)

Secondary structure (DSSP, 8-state):
-TTHHHHHHHHHH--SHHHHHHHHHHHHHHHHHHHH-HHHHHHHHHHHHHHHT-EE-SSS--EES-TT-HHHHT---HHHHHHHHHHHHHHHHHHHHHHHHHHHHHHHHT-

Solvent-accessible surface area (backbone atoms only — not comparable to full-atom values): 6344 Å² total; per-residue (Å²): 119,84,66,56,60,63,54,49,57,57,51,62,72,38,82,41,74,69,55,42,54,51,52,53,49,51,55,52,50,51,53,60,51,25,74,80,34,60,67,59,29,52,52,52,50,52,55,52,48,59,60,68,60,32,10,56,41,92,89,52,95,49,58,34,82,26,89,92,41,78,71,30,39,81,18,78,52,68,67,65,51,52,54,51,55,51,51,53,54,51,51,55,51,51,50,56,52,52,53,56,51,50,55,52,53,53,59,57,74,73,108

Radius of gyration: 20.53 Å; Cα contacts (8 Å, |Δi|>4): 52; chains: 1; bounding box: 54×41×57 Å